Protein AF-A0A2M7WZM5-F1 (afdb_monomer_lite)

Structure (mmCIF, N/CA/C/O backbone):
data_AF-A0A2M7WZM5-F1
#
_entry.id   AF-A0A2M7WZM5-F1
#
loop_
_atom_site.group_PDB
_atom_site.id
_atom_site.type_symbol
_atom_site.label_atom_id
_atom_site.label_alt_id
_atom_site.label_comp_id
_atom_site.label_asym_id
_atom_site.label_entity_id
_atom_site.label_seq_id
_atom_site.pdbx_PDB_ins_code
_atom_site.Cartn_x
_atom_site.Cartn_y
_atom_site.Cartn_z
_atom_site.occupancy
_atom_site.B_iso_or_equiv
_atom_site.auth_seq_id
_atom_site.auth_comp_id
_atom_site.auth_asym_id
_atom_site.auth_atom_id
_atom_site.pdbx_PDB_model_num
ATOM 1 N N . VAL A 1 1 ? 7.793 5.611 -0.685 1.00 81.06 1 VAL A N 1
ATOM 2 C CA . VAL A 1 1 ? 6.887 6.770 -0.482 1.00 81.06 1 VAL A CA 1
ATOM 3 C C . VAL A 1 1 ? 5.886 6.441 0.614 1.00 81.06 1 VAL A C 1
ATOM 5 O O . VAL A 1 1 ? 5.344 5.343 0.606 1.00 81.06 1 VAL A O 1
ATOM 8 N N . VAL A 1 2 ? 5.668 7.351 1.568 1.00 85.62 2 VAL A N 1
ATOM 9 C CA . VAL A 1 2 ? 4.692 7.165 2.658 1.00 85.62 2 VAL A CA 1
ATOM 10 C C . VAL A 1 2 ? 3.421 7.942 2.333 1.00 85.62 2 VAL A C 1
ATOM 12 O O . VAL A 1 2 ? 3.474 9.157 2.151 1.00 85.62 2 VAL A O 1
ATOM 15 N N . VAL A 1 3 ? 2.283 7.254 2.291 1.00 85.62 3 VAL A N 1
ATOM 16 C CA . VAL A 1 3 ? 0.966 7.855 2.060 1.00 85.62 3 VAL A CA 1
ATOM 17 C C . VAL A 1 3 ? 0.207 7.887 3.381 1.00 85.62 3 VAL A C 1
ATOM 19 O O . VAL A 1 3 ? -0.092 6.842 3.959 1.00 85.62 3 VAL A O 1
ATOM 22 N N . LYS A 1 4 ? -0.094 9.090 3.884 1.00 89.00 4 LYS A N 1
ATOM 23 C CA . LYS A 1 4 ? -0.894 9.265 5.105 1.00 89.00 4 LYS A CA 1
ATOM 24 C C . LYS A 1 4 ?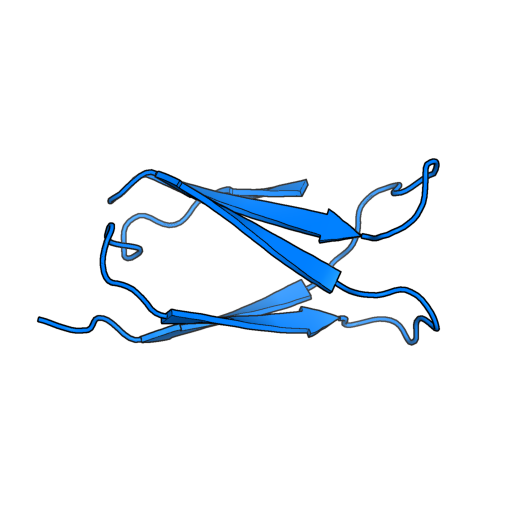 -2.357 8.947 4.818 1.00 89.00 4 LYS A C 1
ATOM 26 O O . LYS A 1 4 ? -2.920 9.457 3.854 1.00 89.00 4 LYS A O 1
ATOM 31 N N . SER A 1 5 ? -2.963 8.122 5.662 1.00 84.38 5 SER A N 1
ATOM 32 C CA . SER A 1 5 ? -4.365 7.736 5.552 1.00 84.38 5 SER A CA 1
ATOM 33 C C . SER A 1 5 ? -4.894 7.289 6.909 1.00 84.38 5 SER A C 1
ATOM 35 O O . SER A 1 5 ? -4.421 6.305 7.470 1.00 84.38 5 SER A O 1
ATOM 37 N N . THR A 1 6 ? -5.902 7.989 7.424 1.00 83.56 6 THR A N 1
ATOM 38 C CA . THR A 1 6 ? -6.553 7.653 8.701 1.00 83.56 6 THR A CA 1
ATOM 39 C C . THR A 1 6 ? -7.579 6.528 8.576 1.00 83.56 6 THR A C 1
ATOM 41 O O . THR A 1 6 ? -8.062 6.039 9.589 1.00 83.56 6 THR A O 1
ATOM 44 N N . ILE A 1 7 ? -7.902 6.107 7.349 1.00 86.38 7 ILE A N 1
ATOM 45 C CA . ILE A 1 7 ? -8.901 5.066 7.067 1.00 86.38 7 ILE A CA 1
ATOM 46 C C . ILE A 1 7 ? -8.284 3.679 6.847 1.00 86.38 7 ILE A C 1
ATOM 48 O O . ILE A 1 7 ? -9.009 2.692 6.745 1.00 86.38 7 ILE A O 1
ATOM 52 N N . VAL A 1 8 ? -6.956 3.585 6.722 1.00 88.25 8 VAL A N 1
ATOM 53 C CA . VAL A 1 8 ? -6.286 2.300 6.498 1.00 88.25 8 VAL A CA 1
ATOM 54 C C . VAL A 1 8 ? -6.249 1.499 7.798 1.00 88.25 8 VAL A C 1
ATOM 56 O O . VAL A 1 8 ? -5.859 2.020 8.832 1.00 88.25 8 VAL A O 1
ATOM 59 N N . THR A 1 9 ? -6.619 0.225 7.774 1.00 89.50 9 THR A N 1
ATOM 60 C CA . THR A 1 9 ? -6.527 -0.676 8.931 1.00 89.50 9 THR A CA 1
ATOM 61 C C . THR A 1 9 ? -5.529 -1.794 8.649 1.00 89.50 9 THR A C 1
ATOM 63 O O . THR A 1 9 ? -5.144 -2.023 7.505 1.00 89.50 9 THR A O 1
ATOM 66 N N . ALA A 1 10 ? -5.120 -2.538 9.681 1.00 85.69 10 ALA A N 1
ATOM 67 C CA . ALA A 1 10 ? -4.203 -3.672 9.514 1.00 85.69 10 ALA A CA 1
ATOM 68 C C . ALA A 1 10 ? -4.756 -4.778 8.590 1.00 85.69 10 ALA A C 1
ATOM 70 O O . ALA A 1 10 ? -3.984 -5.559 8.042 1.00 85.69 10 ALA A O 1
ATOM 71 N N . LYS A 1 11 ? -6.082 -4.843 8.409 1.00 87.88 11 LYS A N 1
ATOM 72 C CA . LYS A 1 11 ? -6.747 -5.792 7.506 1.00 87.88 11 LYS A CA 1
ATOM 73 C C . LYS A 1 11 ? -7.077 -5.201 6.137 1.00 87.88 11 LYS A C 1
ATOM 75 O O . LYS A 1 11 ? -7.557 -5.929 5.273 1.00 87.88 11 LYS A O 1
ATOM 80 N N . SER A 1 12 ? -6.866 -3.901 5.928 1.00 89.69 12 SER A N 1
ATOM 81 C CA . SER A 1 12 ? -7.221 -3.248 4.673 1.00 89.69 12 SER A CA 1
ATOM 82 C C . SER A 1 12 ? -6.472 -3.846 3.490 1.00 89.69 12 SER A C 1
ATOM 84 O O . SER A 1 12 ? -5.267 -4.085 3.544 1.00 89.69 12 SER A O 1
ATOM 86 N N . LYS A 1 13 ? -7.181 -3.989 2.372 1.00 90.44 13 LYS A N 1
ATOM 87 C CA . LYS A 1 13 ? -6.549 -4.174 1.067 1.00 90.44 13 LYS A CA 1
ATOM 88 C C . LYS A 1 13 ? -6.364 -2.806 0.431 1.00 90.44 13 LYS A C 1
ATOM 90 O O . LYS A 1 13 ? -7.327 -2.052 0.293 1.00 90.44 13 LYS A O 1
ATOM 95 N N . VAL A 1 14 ? -5.127 -2.488 0.067 1.00 90.88 14 VAL A N 1
ATOM 96 C CA . VAL A 1 14 ? -4.770 -1.219 -0.572 1.00 90.88 14 VAL A CA 1
ATOM 97 C C . VAL A 1 14 ? -4.401 -1.504 -2.019 1.00 90.88 14 VAL A C 1
ATOM 99 O O . VAL A 1 14 ? -3.417 -2.186 -2.296 1.00 90.88 14 VAL A O 1
ATOM 102 N N . PHE A 1 15 ? -5.207 -0.990 -2.939 1.00 91.38 15 PHE A N 1
ATOM 103 C CA . PHE A 1 15 ? -4.936 -1.032 -4.368 1.00 91.38 15 PHE A CA 1
ATOM 104 C C . PHE A 1 15 ? -4.262 0.269 -4.762 1.00 91.38 15 PHE A C 1
ATOM 106 O O . PHE A 1 15 ? -4.719 1.340 -4.367 1.00 91.38 15 PHE A O 1
ATOM 113 N N . ILE A 1 16 ? -3.188 0.177 -5.536 1.00 91.06 16 ILE A N 1
ATOM 114 C CA . ILE A 1 16 ? -2.424 1.333 -5.996 1.00 91.06 16 ILE A CA 1
ATOM 115 C C . ILE A 1 16 ? -2.269 1.279 -7.509 1.00 91.06 16 ILE A C 1
ATOM 117 O O . ILE A 1 16 ? -2.089 0.206 -8.081 1.00 91.06 16 ILE A O 1
ATOM 121 N N . THR A 1 17 ? -2.345 2.436 -8.157 1.00 90.00 17 THR A N 1
ATOM 122 C CA . THR A 1 17 ? -2.090 2.592 -9.593 1.00 90.00 17 THR A CA 1
ATOM 123 C C . THR A 1 17 ? -1.146 3.774 -9.793 1.00 90.00 17 THR A C 1
ATOM 125 O O . THR A 1 17 ? -1.415 4.855 -9.267 1.00 90.00 17 THR A O 1
ATOM 128 N N . PRO A 1 18 ? -0.026 3.613 -10.511 1.00 88.88 18 PRO A N 1
ATOM 129 C CA . PRO A 1 18 ? 0.865 4.729 -10.785 1.00 88.88 18 PRO A CA 1
ATOM 130 C C . PRO A 1 18 ? 0.225 5.713 -11.761 1.00 88.88 18 PRO A C 1
ATOM 132 O O . PRO A 1 18 ? -0.408 5.307 -12.733 1.00 88.88 18 PRO A O 1
ATOM 135 N N . ARG A 1 19 ? 0.437 7.013 -11.537 1.00 88.56 19 ARG A N 1
ATOM 136 C CA . ARG A 1 19 ? -0.021 8.054 -12.475 1.00 88.56 19 ARG A CA 1
ATOM 137 C C . ARG A 1 19 ? 0.879 8.209 -13.696 1.00 88.56 19 ARG A C 1
ATOM 139 O O . ARG A 1 19 ? 0.458 8.751 -14.713 1.00 88.56 19 ARG A O 1
ATOM 146 N N . THR A 1 20 ? 2.119 7.753 -13.594 1.00 84.19 20 THR A N 1
ATOM 147 C CA . THR A 1 20 ? 3.095 7.738 -14.680 1.00 84.19 20 THR A CA 1
ATOM 148 C C . THR A 1 20 ? 3.392 6.303 -15.082 1.00 84.19 20 THR A C 1
ATOM 150 O O . THR A 1 20 ? 3.541 5.424 -14.235 1.00 84.19 20 THR A O 1
ATOM 153 N N . SER A 1 21 ? 3.485 6.054 -16.389 1.00 81.25 21 SER A N 1
ATOM 154 C CA . SER A 1 21 ? 3.847 4.730 -16.894 1.00 81.25 21 SER A CA 1
ATOM 155 C C . SER A 1 21 ? 5.223 4.332 -16.369 1.00 81.25 21 SER A C 1
ATOM 157 O O . SER A 1 21 ? 6.186 5.089 -16.490 1.00 81.25 21 SER A O 1
ATOM 159 N N . THR A 1 22 ? 5.319 3.133 -15.805 1.00 81.12 22 THR A N 1
ATOM 160 C CA . THR A 1 22 ? 6.572 2.562 -15.318 1.00 81.12 22 THR A CA 1
ATOM 161 C C . THR A 1 22 ? 6.611 1.073 -15.631 1.00 81.12 22 THR A C 1
ATOM 163 O O . THR A 1 22 ? 5.596 0.385 -15.568 1.00 81.12 22 THR A O 1
ATOM 166 N N . ASP A 1 23 ? 7.792 0.586 -15.992 1.00 82.00 23 ASP A N 1
ATOM 167 C CA . ASP A 1 23 ? 8.109 -0.831 -16.173 1.00 82.00 23 ASP A CA 1
ATOM 168 C C . ASP A 1 23 ? 8.477 -1.514 -14.843 1.00 82.00 23 ASP A C 1
ATOM 170 O O . ASP A 1 23 ? 8.776 -2.708 -14.811 1.00 82.00 23 ASP A O 1
ATOM 174 N N . LYS A 1 24 ? 8.506 -0.756 -13.741 1.00 82.69 24 LYS A N 1
ATOM 175 C CA . LYS A 1 24 ? 8.910 -1.245 -12.424 1.00 82.69 24 LYS A CA 1
ATOM 176 C C . LYS A 1 24 ? 7.708 -1.736 -11.633 1.00 82.69 24 LYS A C 1
ATOM 178 O O . LYS A 1 24 ? 6.633 -1.141 -11.654 1.00 82.69 24 LYS A O 1
ATOM 183 N N . THR A 1 25 ? 7.927 -2.795 -10.862 1.00 86.00 25 THR A N 1
ATOM 184 C CA . THR A 1 25 ? 6.937 -3.295 -9.908 1.00 86.00 25 THR A CA 1
ATOM 185 C C . THR A 1 25 ? 6.672 -2.255 -8.828 1.00 86.00 25 THR A C 1
ATOM 187 O O . THR A 1 25 ? 7.608 -1.650 -8.301 1.00 86.00 25 THR A O 1
ATOM 190 N N . ILE A 1 26 ? 5.401 -2.086 -8.472 1.00 87.12 26 ILE A N 1
ATOM 191 C CA . ILE A 1 26 ? 4.965 -1.221 -7.378 1.00 87.12 26 ILE A CA 1
ATOM 192 C C . ILE A 1 26 ? 4.232 -2.082 -6.365 1.00 87.12 26 ILE A C 1
ATOM 194 O O . ILE A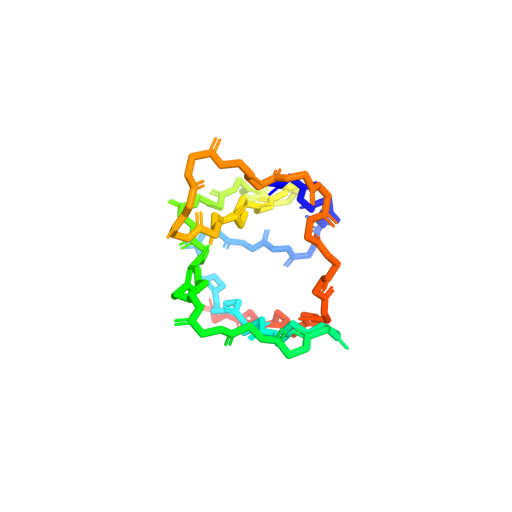 1 26 ? 3.361 -2.868 -6.738 1.00 87.12 26 ILE A O 1
ATOM 198 N N . ALA A 1 27 ? 4.573 -1.933 -5.093 1.00 88.75 27 ALA A N 1
ATOM 199 C CA . ALA A 1 27 ? 3.959 -2.702 -4.025 1.00 88.75 27 ALA A CA 1
ATOM 200 C C . ALA A 1 27 ? 3.699 -1.838 -2.793 1.00 88.75 27 ALA A C 1
ATOM 202 O O . ALA A 1 27 ? 4.451 -0.911 -2.494 1.00 88.75 27 ALA A O 1
ATOM 203 N N . VAL A 1 28 ? 2.641 -2.178 -2.056 1.00 89.56 28 VAL A N 1
ATOM 204 C CA . VAL A 1 28 ? 2.440 -1.693 -0.688 1.00 89.56 28 VAL A CA 1
ATOM 205 C C . VAL A 1 28 ? 3.218 -2.620 0.239 1.00 89.56 28 VAL A C 1
ATOM 207 O O . VAL A 1 28 ? 2.911 -3.808 0.306 1.00 89.56 28 VAL A O 1
ATOM 210 N N . THR A 1 29 ? 4.232 -2.102 0.928 1.00 89.88 29 THR A N 1
ATOM 211 C CA . THR A 1 29 ? 5.147 -2.925 1.741 1.00 89.88 29 THR A CA 1
ATOM 212 C C . THR A 1 29 ? 4.847 -2.876 3.229 1.00 89.88 29 THR A C 1
ATOM 214 O O . THR A 1 29 ? 5.198 -3.798 3.961 1.00 89.88 29 THR A O 1
ATOM 217 N N . SER A 1 30 ? 4.161 -1.832 3.693 1.00 90.25 30 SER A N 1
ATOM 218 C CA . SER A 1 30 ? 3.782 -1.696 5.097 1.00 90.25 30 SER A CA 1
ATOM 219 C C . SER A 1 30 ? 2.483 -0.919 5.250 1.00 90.25 30 SER A C 1
ATOM 221 O O . SER A 1 30 ? 2.205 0.002 4.481 1.00 90.25 30 SER A O 1
ATOM 223 N N . ILE A 1 31 ? 1.697 -1.279 6.262 1.00 91.19 31 ILE A N 1
ATOM 224 C CA . ILE A 1 31 ? 0.482 -0.577 6.665 1.00 91.19 31 ILE A CA 1
ATOM 225 C C . ILE A 1 31 ? 0.571 -0.303 8.165 1.00 91.19 31 ILE A C 1
ATOM 227 O O . ILE A 1 31 ? 0.691 -1.222 8.974 1.00 91.19 31 ILE A O 1
ATOM 231 N N . LYS A 1 32 ? 0.462 0.970 8.533 1.00 91.88 32 LYS A N 1
ATOM 232 C CA . LYS A 1 32 ? 0.239 1.428 9.900 1.00 91.88 32 LYS A CA 1
ATOM 233 C C . LYS A 1 32 ? -1.222 1.828 10.053 1.00 91.88 32 LYS A C 1
ATOM 235 O O . LYS A 1 32 ? -1.667 2.823 9.476 1.00 91.88 32 LYS A O 1
ATOM 240 N N . ALA A 1 33 ? -1.962 1.038 10.825 1.00 89.44 33 ALA A N 1
ATOM 241 C CA . ALA A 1 33 ? -3.389 1.245 11.023 1.00 89.44 33 ALA A CA 1
ATOM 242 C C . ALA A 1 33 ? -3.696 2.663 11.537 1.00 89.44 33 ALA A C 1
ATOM 244 O O . ALA A 1 33 ? -3.040 3.159 12.449 1.00 89.44 33 ALA A O 1
ATOM 245 N N . ASN A 1 34 ? -4.713 3.282 10.944 1.00 89.25 34 ASN A N 1
ATOM 246 C CA . ASN A 1 34 ? -5.207 4.633 11.185 1.00 89.25 34 ASN A 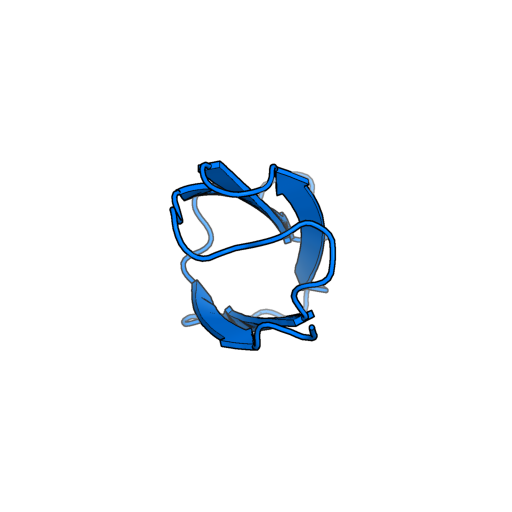CA 1
ATOM 247 C C . ASN A 1 34 ? -4.157 5.745 11.003 1.00 89.25 34 ASN A C 1
ATOM 249 O O . ASN A 1 34 ? -4.364 6.865 11.467 1.00 89.25 34 ASN A O 1
ATOM 253 N N . GLU A 1 35 ? -3.041 5.459 10.327 1.00 91.19 35 GLU A N 1
ATOM 254 C CA . GLU A 1 35 ? -1.932 6.402 10.167 1.00 91.19 35 GLU A CA 1
ATOM 255 C C . GLU A 1 35 ? -1.484 6.520 8.707 1.00 91.19 35 GLU A C 1
ATOM 257 O O . GLU A 1 35 ? -1.541 7.603 8.116 1.00 91.19 35 GLU A O 1
ATOM 262 N N . SER A 1 36 ? -0.971 5.434 8.122 1.00 92.12 36 SER A N 1
ATOM 263 C CA . SER A 1 36 ? -0.329 5.478 6.805 1.00 92.12 36 SER A CA 1
ATOM 264 C C . SER A 1 36 ? -0.100 4.100 6.192 1.00 92.12 36 SER A C 1
ATOM 266 O O . SER A 1 36 ? -0.180 3.073 6.859 1.00 92.12 36 SER A O 1
ATOM 268 N N . PHE A 1 37 ? 0.241 4.076 4.908 1.00 91.94 37 PHE A N 1
ATOM 269 C CA . PHE A 1 37 ? 0.826 2.912 4.253 1.00 91.94 37 PHE A CA 1
ATOM 270 C C . PHE A 1 37 ? 2.042 3.325 3.422 1.00 91.94 37 PHE A C 1
ATOM 272 O O . PHE A 1 37 ? 2.177 4.481 3.009 1.00 91.94 37 PHE A O 1
ATOM 279 N N . MET A 1 38 ? 2.952 2.384 3.203 1.00 91.00 38 MET A N 1
ATOM 280 C CA . MET A 1 38 ? 4.192 2.604 2.473 1.00 91.00 38 MET A CA 1
ATOM 281 C C . MET A 1 38 ? 4.133 1.923 1.113 1.00 91.00 38 MET A C 1
ATOM 283 O O . MET A 1 38 ? 3.785 0.750 1.012 1.00 91.00 38 MET A O 1
ATOM 287 N N . VAL A 1 39 ? 4.483 2.683 0.080 1.00 89.50 39 VAL A N 1
ATOM 288 C CA . VAL A 1 39 ? 4.575 2.229 -1.304 1.00 89.50 39 VAL A CA 1
ATOM 289 C C . VAL A 1 39 ? 6.036 2.219 -1.721 1.00 89.50 39 VAL A C 1
ATOM 291 O O . VAL A 1 39 ? 6.730 3.235 -1.594 1.00 89.50 39 VAL A O 1
ATOM 294 N N . GLU A 1 40 ? 6.491 1.092 -2.248 1.00 86.88 40 GLU A N 1
ATOM 295 C CA . GLU A 1 40 ? 7.810 0.943 -2.850 1.00 86.88 40 GLU A CA 1
ATOM 296 C C . GLU A 1 40 ? 7.693 0.751 -4.358 1.00 86.88 40 GLU A C 1
ATOM 298 O O . GLU A 1 40 ? 6.802 0.062 -4.856 1.00 86.88 40 GLU A O 1
ATOM 303 N N . LEU A 1 41 ? 8.623 1.381 -5.071 1.00 84.06 41 LEU A N 1
ATOM 304 C CA . LEU A 1 41 ? 8.893 1.142 -6.478 1.00 84.06 41 LEU A CA 1
ATOM 305 C C . LEU A 1 41 ? 10.146 0.270 -6.539 1.00 84.06 41 LEU A C 1
ATOM 307 O O . LEU A 1 41 ? 11.125 0.593 -5.870 1.00 84.06 41 LEU A O 1
ATOM 311 N N . GLY A 1 42 ? 10.138 -0.799 -7.333 1.00 75.50 42 GLY A N 1
ATOM 312 C CA . GLY A 1 42 ? 11.276 -1.706 -7.532 1.00 75.50 42 GLY A CA 1
ATOM 313 C C . GLY A 1 42 ? 12.445 -1.058 -8.286 1.00 75.50 42 GLY A C 1
ATOM 314 O O . GLY A 1 42 ? 12.809 -1.494 -9.375 1.00 75.50 42 GLY A O 1
ATOM 315 N N . SER A 1 43 ? 12.999 0.022 -7.741 1.00 67.69 43 SER A N 1
ATOM 316 C CA . SER A 1 43 ? 14.111 0.809 -8.264 1.00 67.69 43 SER A CA 1
ATOM 317 C C . SER A 1 43 ? 14.829 1.499 -7.104 1.00 67.69 43 SER A C 1
ATOM 319 O O . SER A 1 43 ? 14.186 2.066 -6.223 1.00 67.69 43 SER A O 1
ATOM 321 N N . ALA A 1 44 ? 16.165 1.510 -7.131 1.00 60.97 44 ALA A N 1
ATOM 322 C CA . ALA A 1 44 ? 16.986 2.219 -6.144 1.00 60.97 44 ALA A CA 1
ATOM 323 C C . ALA A 1 44 ? 16.810 3.754 -6.199 1.00 60.97 44 ALA A C 1
ATOM 325 O O . ALA A 1 44 ? 17.155 4.448 -5.247 1.00 60.97 44 ALA A O 1
ATOM 326 N N . SER A 1 45 ? 16.245 4.275 -7.293 1.00 64.12 45 SER A N 1
ATOM 327 C CA . SER A 1 45 ? 16.095 5.709 -7.569 1.00 64.12 45 SER A CA 1
ATOM 328 C C . SER A 1 45 ? 14.626 6.129 -7.590 1.00 64.12 45 SER A C 1
ATOM 330 O O . SER A 1 45 ? 14.185 6.827 -8.502 1.00 64.12 45 SER A O 1
ATOM 332 N N . ALA A 1 46 ? 13.830 5.657 -6.632 1.00 61.84 46 ALA A N 1
ATOM 333 C CA . ALA A 1 46 ? 12.432 6.053 -6.506 1.00 61.84 46 ALA A CA 1
ATOM 334 C C . ALA A 1 46 ? 12.318 7.497 -5.976 1.00 61.84 46 ALA A C 1
ATOM 336 O O . ALA A 1 46 ? 11.999 7.723 -4.812 1.00 61.84 46 ALA A O 1
ATOM 337 N N . THR A 1 47 ? 12.595 8.483 -6.826 1.00 60.41 47 THR A N 1
ATOM 338 C CA . THR A 1 47 ? 12.207 9.878 -6.589 1.00 60.41 47 THR A CA 1
ATOM 339 C C . THR A 1 47 ? 10.698 10.006 -6.782 1.00 60.41 47 THR A C 1
ATOM 341 O O . THR A 1 47 ? 10.201 9.706 -7.864 1.00 60.41 47 THR A O 1
ATOM 344 N N . ASP A 1 48 ? 9.995 10.379 -5.709 1.00 62.38 48 ASP A N 1
ATOM 345 C CA . ASP A 1 48 ? 8.580 10.776 -5.643 1.00 62.38 48 ASP A CA 1
ATOM 346 C C . ASP A 1 48 ? 7.643 10.094 -6.651 1.00 62.38 48 ASP A C 1
ATOM 348 O O . ASP A 1 48 ? 7.153 10.698 -7.606 1.00 62.38 48 ASP A O 1
ATOM 352 N N . ILE A 1 49 ? 7.348 8.810 -6.417 1.00 76.38 49 ILE A N 1
ATOM 353 C CA . ILE A 1 49 ? 6.269 8.149 -7.151 1.00 76.38 49 ILE A CA 1
ATOM 354 C C . ILE A 1 49 ? 4.908 8.685 -6.695 1.00 76.38 49 ILE A C 1
ATOM 356 O O . ILE A 1 49 ? 4.565 8.641 -5.512 1.00 76.38 49 ILE A O 1
ATOM 360 N N . VAL A 1 50 ? 4.116 9.160 -7.656 1.00 82.94 50 VAL A N 1
ATOM 361 C CA . VAL A 1 50 ? 2.727 9.568 -7.437 1.00 82.94 50 VAL A CA 1
ATOM 362 C C . VAL A 1 50 ? 1.811 8.419 -7.842 1.00 82.94 50 VAL A C 1
ATOM 364 O O . VAL A 1 50 ? 1.830 7.965 -8.989 1.00 82.94 50 VAL A O 1
ATOM 367 N N . VAL A 1 51 ? 1.000 7.957 -6.893 1.00 87.12 51 VAL A N 1
ATOM 368 C CA . VAL A 1 51 ? 0.036 6.872 -7.097 1.00 87.12 51 VAL A CA 1
ATOM 369 C C . VAL A 1 51 ? -1.368 7.328 -6.723 1.00 87.12 51 VAL A C 1
ATOM 371 O O . VAL A 1 51 ? -1.554 8.056 -5.748 1.00 87.12 51 VAL A O 1
ATOM 374 N N . ASP A 1 52 ? -2.352 6.862 -7.481 1.00 91.12 52 ASP A N 1
ATOM 375 C CA . ASP A 1 52 ? -3.736 6.805 -7.028 1.00 91.12 52 ASP A CA 1
ATOM 376 C C . ASP A 1 52 ? -3.934 5.552 -6.181 1.00 91.12 52 ASP A C 1
ATOM 378 O O . ASP A 1 52 ? -3.269 4.533 -6.396 1.00 91.12 52 ASP A O 1
ATOM 382 N N . TYR A 1 53 ? -4.829 5.625 -5.198 1.00 90.94 53 TYR A N 1
ATOM 383 C CA . TYR A 1 53 ? -5.063 4.517 -4.284 1.00 90.94 53 TYR A CA 1
ATOM 384 C C . TYR A 1 53 ? -6.536 4.345 -3.922 1.00 90.94 53 TYR A C 1
ATOM 386 O O . TYR A 1 53 ? -7.290 5.309 -3.807 1.00 90.94 53 TYR A O 1
ATOM 394 N N . LEU A 1 54 ? -6.920 3.090 -3.694 1.00 91.38 54 LEU A N 1
ATOM 395 C CA . LEU A 1 54 ? -8.212 2.688 -3.153 1.00 91.38 54 LEU A CA 1
ATOM 396 C C . LEU A 1 54 ? -7.976 1.784 -1.946 1.00 91.38 54 LEU A C 1
ATOM 398 O O . LEU A 1 54 ? -7.282 0.771 -2.040 1.00 91.38 54 LEU A O 1
ATOM 402 N N . ILE A 1 55 ? -8.570 2.149 -0.813 1.00 91.12 55 ILE A N 1
ATOM 403 C CA . ILE A 1 55 ? -8.490 1.380 0.428 1.00 91.12 55 ILE A CA 1
ATOM 404 C C . ILE A 1 55 ? -9.835 0.698 0.635 1.00 91.12 55 ILE A C 1
ATOM 406 O O . ILE 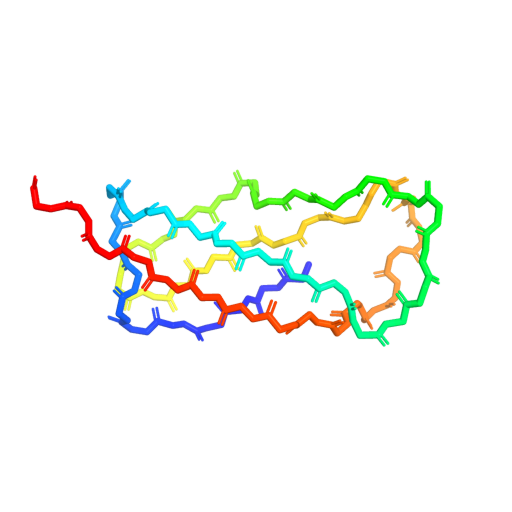A 1 55 ? -10.860 1.364 0.751 1.00 91.12 55 ILE A O 1
ATOM 410 N N . VAL A 1 56 ? -9.8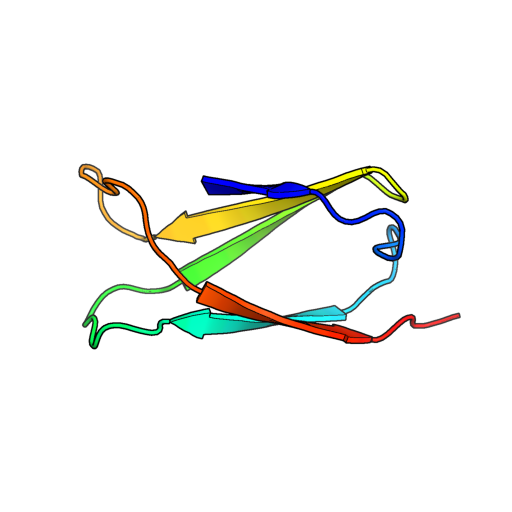18 -0.628 0.705 1.00 90.12 56 VAL A N 1
ATOM 411 C CA . VAL A 1 56 ? -10.988 -1.433 1.057 1.00 90.12 56 VAL A CA 1
ATOM 412 C C . VAL A 1 56 ? -10.771 -1.972 2.464 1.00 90.12 56 VAL A C 1
ATOM 414 O O . VAL A 1 56 ? -9.853 -2.762 2.703 1.00 90.12 56 VAL A O 1
ATOM 417 N N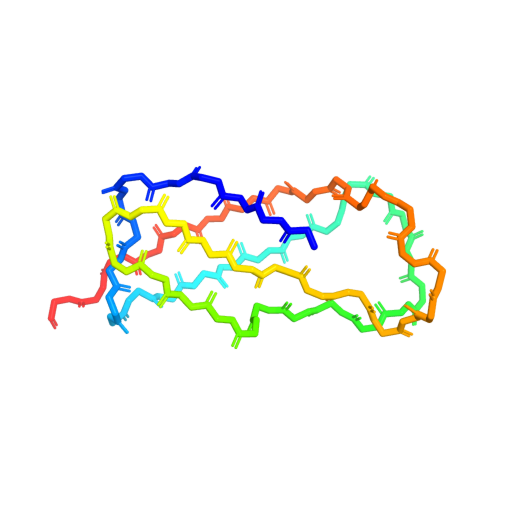 . GLY A 1 57 ? -11.586 -1.500 3.409 1.00 79.19 57 GLY A N 1
ATOM 418 C CA . GLY A 1 57 ? -11.646 -2.043 4.762 1.00 79.19 57 GLY A CA 1
ATOM 419 C C . GLY A 1 57 ? -12.251 -3.440 4.722 1.00 79.19 57 GLY A C 1
ATOM 420 O O . GLY A 1 57 ? -13.337 -3.627 4.182 1.00 79.19 57 GLY A O 1
ATOM 421 N N . VAL A 1 58 ? -11.522 -4.419 5.246 1.00 65.06 58 VAL A N 1
ATOM 422 C CA . VAL A 1 58 ? -12.026 -5.779 5.431 1.00 65.06 58 VAL A CA 1
ATOM 423 C C . VAL A 1 58 ? -12.215 -5.935 6.934 1.00 65.06 58 VAL A C 1
ATOM 425 O O . VAL A 1 58 ? -11.229 -5.868 7.672 1.00 65.06 58 VAL A O 1
ATOM 428 N N . GLU A 1 59 ? -13.467 -6.015 7.385 1.00 60.00 59 GLU A N 1
ATOM 429 C CA . GLU A 1 59 ? -13.801 -6.264 8.797 1.00 60.00 59 GLU A CA 1
ATOM 430 C C . GLU A 1 59 ? -13.367 -7.673 9.235 1.00 60.00 59 GLU A C 1
ATOM 432 O O . GLU A 1 59 ? -13.542 -8.637 8.457 1.00 60.00 59 GLU A O 1
#

Sequence (59 aa):
VVVKSTIVTAKSKVFITPRTSTDKTIAVTSIKANESFMVELGSASATDIVVDYLIVGVE

Organism: NCBI:txid1975080

pLDDT: mean 84.02, std 9.27, range [60.0, 92.12]

Radius of gyration: 11.45 Å; chains: 1; bounding box: 31×17×28 Å

Secondary structure (DSSP, 8-state):
-EEE-TT--TT-EEEEEESS--SS-EEEEEEETTTEEEEEESSTT-----EEEEEE---

Foldseek 3Di:
DKAFDQQAAPQKDKDKDFPDDDPWDKDFDDDDHRTITDIDTRDPPPDDTDIDMDIDDDD